Protein AF-A0A914WTT5-F1 (afdb_monomer_lite)

Organism: NCBI:txid2011161

Foldseek 3Di:
DVVLLVVLVVLLVVLVVLVVVLVVLVVVLVVLVVVLVVLVVVCVPDDPPDVSVVVNVVSVVVNVVSVVVSVVSVVVSVVSLVVSVVSLVVQVVCCVPPQVVVLVVLVVVQVVLVVVVVVPDDRDCVPRPPVVSVVSVVVSVVSNVSSVVSVVVSVVD

Radius of gyration: 29.15 Å; chains: 1; bounding box: 60×19×91 Å

Secondary structure (DSSP, 8-state):
-HHHHHHHHHHHHHHHHHHHHHHHHHHHHHHHHHHHHHHHHHHTT----HHHHHHHHHHHHHHHHHHHHHHHHHHHHHHHHHHHHHHHHHHHHHIIIIIIHHHHHHHHHHHHHHHHHTTT----GGGS-HHHHHHHHHHHHHHHHHHHHHHHHHH--

pLDDT: mean 87.27, std 9.36, range [56.47, 96.25]

InterPro domains:
  IPR013800 STAT transcription factor, all-alpha domai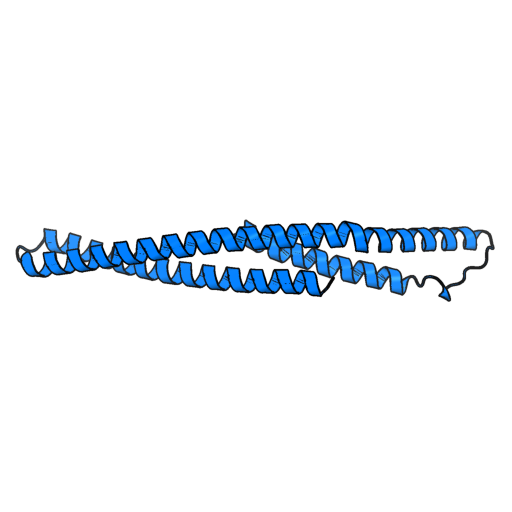n [PF01017] (40-149)
  IPR015988 STAT transcription factor, coiled coil [SSF47655] (49-153)

Sequence (157 aa):
MYHLIQECRSLFSENNGIQEKLMAEWTSWRAINAELQQIQAEQRIKADSAHRDQELAQLEQKMELIGEHIHAIGAQLTAKRKELVEKILESMHHMLQNELIVAYSHLESWKIKQKTAQIGAPFNEEEVEFDSIHKRFSALFGCISELRILANHIIEK

Structure (mmCIF, N/CA/C/O backbone):
data_AF-A0A914WTT5-F1
#
_entry.id   AF-A0A914WTT5-F1
#
loop_
_atom_site.group_PDB
_atom_site.id
_atom_site.type_symbol
_atom_site.label_atom_id
_atom_site.label_alt_id
_atom_site.label_comp_id
_atom_site.label_asym_id
_atom_site.label_entity_id
_atom_site.label_seq_id
_atom_site.pdbx_PDB_ins_code
_atom_site.Cartn_x
_atom_site.Cartn_y
_atom_site.Cartn_z
_atom_site.occupancy
_atom_site.B_iso_or_equiv
_atom_site.auth_seq_id
_atom_site.auth_comp_id
_atom_site.auth_asym_id
_atom_site.auth_atom_id
_atom_site.pdbx_PDB_model_num
ATOM 1 N N . MET A 1 1 ? 3.623 -3.544 -18.208 1.00 64.44 1 MET A N 1
ATOM 2 C CA . MET A 1 1 ? 3.920 -2.428 -17.277 1.00 64.44 1 MET A CA 1
ATOM 3 C C . MET A 1 1 ? 2.672 -1.876 -16.582 1.00 64.44 1 MET A C 1
ATOM 5 O O . MET A 1 1 ? 2.567 -2.044 -15.377 1.00 64.44 1 MET A O 1
ATOM 9 N N . TYR A 1 2 ? 1.694 -1.310 -17.305 1.00 72.69 2 TYR A N 1
ATOM 10 C CA . TYR A 1 2 ? 0.494 -0.693 -16.700 1.00 72.69 2 TYR A CA 1
ATOM 11 C C . TYR A 1 2 ? -0.343 -1.623 -15.805 1.00 72.69 2 TYR A C 1
ATOM 13 O O . TYR A 1 2 ? -0.803 -1.195 -14.753 1.00 72.69 2 TYR A O 1
ATOM 21 N N . HIS A 1 3 ? -0.482 -2.900 -16.176 1.00 80.00 3 HIS A N 1
ATOM 22 C CA . HIS A 1 3 ? -1.221 -3.881 -15.371 1.00 80.00 3 HIS A CA 1
ATOM 23 C C . HIS A 1 3 ? -0.598 -4.109 -13.981 1.00 80.00 3 HIS A C 1
ATOM 25 O O . HIS A 1 3 ? -1.319 -4.214 -12.996 1.00 80.00 3 HIS A O 1
ATOM 31 N N . LEU A 1 4 ? 0.738 -4.133 -13.886 1.00 80.19 4 LEU A N 1
ATOM 32 C CA . LEU A 1 4 ? 1.453 -4.366 -12.621 1.00 80.19 4 LEU A CA 1
ATOM 33 C C . LEU A 1 4 ? 1.210 -3.224 -11.629 1.00 80.19 4 LEU A C 1
ATOM 35 O O . LEU A 1 4 ? 0.912 -3.449 -10.462 1.00 80.19 4 LEU A O 1
ATOM 39 N N . ILE A 1 5 ? 1.265 -1.987 -12.121 1.00 87.25 5 ILE A N 1
ATOM 40 C CA . ILE A 1 5 ? 0.994 -0.798 -11.310 1.00 87.25 5 ILE A CA 1
ATOM 41 C C . ILE A 1 5 ? -0.465 -0.739 -10.882 1.00 87.25 5 ILE A C 1
ATOM 43 O O . ILE A 1 5 ? -0.757 -0.377 -9.747 1.00 87.25 5 ILE A O 1
ATOM 47 N N . GLN A 1 6 ? -1.389 -1.098 -11.771 1.00 90.81 6 GLN A N 1
ATOM 48 C CA . GLN A 1 6 ? -2.811 -1.104 -11.451 1.00 90.81 6 GLN A CA 1
ATOM 49 C C . GLN A 1 6 ? -3.136 -2.081 -10.314 1.00 90.81 6 GLN A C 1
ATOM 51 O O . GLN A 1 6 ? -3.937 -1.754 -9.440 1.00 90.81 6 GLN A O 1
ATOM 56 N N . GLU A 1 7 ? -2.472 -3.234 -10.279 1.00 91.81 7 GLU A N 1
ATOM 57 C CA . GLU A 1 7 ? -2.587 -4.196 -9.182 1.00 91.81 7 GLU A CA 1
ATOM 58 C C . GLU A 1 7 ? -2.046 -3.612 -7.864 1.00 91.81 7 GLU A C 1
ATOM 60 O O . GLU A 1 7 ? -2.743 -3.643 -6.848 1.00 91.81 7 GLU A O 1
ATOM 65 N N . CYS A 1 8 ? -0.875 -2.959 -7.887 1.00 92.75 8 CYS A N 1
ATOM 66 C CA . CYS A 1 8 ? -0.354 -2.230 -6.724 1.00 92.75 8 CYS A CA 1
ATOM 67 C C . CYS A 1 8 ? -1.310 -1.122 -6.245 1.00 92.75 8 CYS A C 1
ATOM 69 O O . CYS A 1 8 ? -1.499 -0.960 -5.040 1.00 92.75 8 CYS A O 1
ATOM 71 N N . ARG A 1 9 ? -1.950 -0.375 -7.159 1.00 92.81 9 ARG A N 1
ATOM 72 C CA . ARG A 1 9 ? -2.958 0.646 -6.813 1.00 92.81 9 ARG A CA 1
ATOM 73 C C . ARG A 1 9 ? -4.182 0.036 -6.138 1.00 92.81 9 ARG A C 1
ATOM 75 O O . ARG A 1 9 ? -4.679 0.611 -5.173 1.00 92.81 9 ARG A O 1
ATOM 82 N N . SER A 1 10 ? -4.668 -1.102 -6.637 1.00 95.00 10 SER A N 1
ATOM 83 C CA . SER A 1 10 ? -5.815 -1.801 -6.045 1.00 95.00 10 SER A CA 1
ATOM 84 C C . SER A 1 10 ? -5.506 -2.219 -4.611 1.00 95.00 10 SER A C 1
ATOM 86 O O . SER A 1 10 ? -6.228 -1.847 -3.687 1.00 95.00 10 SER A O 1
ATOM 88 N N . LEU A 1 11 ? -4.368 -2.890 -4.411 1.00 94.38 11 LEU A N 1
ATOM 89 C CA . LEU A 1 11 ? -3.904 -3.315 -3.090 1.00 94.38 11 LEU A CA 1
ATOM 90 C C . LEU A 1 11 ? -3.687 -2.128 -2.143 1.00 94.38 11 LEU A C 1
ATOM 92 O O . LEU A 1 11 ? -4.024 -2.209 -0.963 1.00 94.38 11 LEU A O 1
ATOM 96 N N . PHE A 1 12 ? -3.173 -1.007 -2.650 1.00 94.62 12 PHE A N 1
ATOM 97 C CA . PHE A 1 12 ? -3.032 0.226 -1.878 1.00 94.62 12 PHE A CA 1
ATOM 98 C C . PHE A 1 12 ? -4.387 0.813 -1.459 1.00 94.62 12 PHE A C 1
ATOM 100 O O . PHE A 1 12 ? -4.559 1.219 -0.311 1.00 94.62 12 PHE A O 1
ATOM 107 N N . SER A 1 13 ? -5.373 0.823 -2.359 1.00 94.94 13 SER A N 1
ATOM 108 C CA . SER A 1 13 ? -6.731 1.274 -2.044 1.00 94.94 13 SER A CA 1
ATOM 109 C C . SER A 1 13 ? -7.389 0.392 -0.980 1.00 94.94 13 SER A C 1
ATOM 111 O O . SER A 1 13 ? -7.996 0.909 -0.043 1.00 94.94 13 SER A O 1
ATOM 113 N N . GLU A 1 14 ? -7.249 -0.930 -1.093 1.00 95.19 14 GLU A N 1
ATOM 114 C CA . GLU A 1 14 ? -7.726 -1.876 -0.080 1.00 95.19 14 GLU A CA 1
ATOM 115 C C . GLU A 1 14 ? -7.040 -1.645 1.268 1.00 95.19 14 GLU A C 1
ATOM 117 O O . GLU A 1 14 ? -7.704 -1.614 2.304 1.00 95.19 14 GLU A O 1
ATOM 122 N N . ASN A 1 15 ? -5.719 -1.436 1.258 1.00 94.62 15 ASN A N 1
ATOM 123 C CA . ASN A 1 15 ? -4.946 -1.144 2.459 1.00 94.62 15 ASN A CA 1
ATOM 124 C C . ASN A 1 15 ? -5.465 0.102 3.188 1.00 94.62 15 ASN A C 1
ATOM 126 O O . ASN A 1 15 ? -5.721 0.041 4.391 1.00 94.62 15 ASN A O 1
ATOM 130 N N . ASN A 1 16 ? -5.686 1.196 2.451 1.00 94.12 16 ASN A N 1
ATOM 131 C CA . ASN A 1 16 ? -6.244 2.429 3.004 1.00 94.12 16 ASN A CA 1
ATOM 132 C C . ASN A 1 16 ? -7.636 2.200 3.597 1.00 94.12 16 ASN A C 1
ATOM 134 O O . ASN A 1 16 ? -7.896 2.640 4.713 1.00 94.12 16 ASN A O 1
ATOM 138 N N . GLY A 1 17 ? -8.500 1.445 2.913 1.00 95.75 17 GLY A N 1
ATOM 139 C CA . GLY A 1 17 ? -9.828 1.121 3.434 1.00 95.75 17 GLY A CA 1
ATOM 140 C C . GLY A 1 17 ? -9.786 0.324 4.745 1.00 95.75 17 GLY A C 1
ATOM 141 O O . GLY A 1 17 ? -10.598 0.557 5.639 1.00 95.75 17 GLY A O 1
ATOM 142 N N . ILE A 1 18 ? -8.832 -0.600 4.905 1.00 95.19 18 ILE A N 1
ATOM 143 C CA . ILE A 1 18 ? -8.637 -1.324 6.173 1.00 95.19 18 ILE A CA 1
ATOM 144 C C . ILE A 1 18 ? -8.093 -0.379 7.255 1.00 95.19 18 ILE A C 1
ATOM 146 O O . ILE A 1 18 ? -8.557 -0.425 8.394 1.00 95.19 18 ILE A O 1
ATOM 150 N N . GLN A 1 19 ? -7.148 0.499 6.912 1.00 94.25 19 GLN A N 1
ATOM 151 C CA . GLN A 1 19 ? -6.599 1.487 7.843 1.00 94.25 19 GLN A CA 1
ATOM 152 C C . GLN A 1 19 ? -7.678 2.457 8.349 1.00 94.25 19 GLN A C 1
ATOM 154 O O . GLN A 1 19 ? -7.725 2.750 9.541 1.00 94.25 19 GLN A O 1
ATOM 159 N N . GLU A 1 20 ? -8.573 2.921 7.478 1.00 95.94 20 GLU A N 1
ATOM 160 C CA . GLU A 1 20 ? -9.707 3.772 7.856 1.00 95.94 20 GLU A CA 1
ATOM 161 C C . GLU A 1 20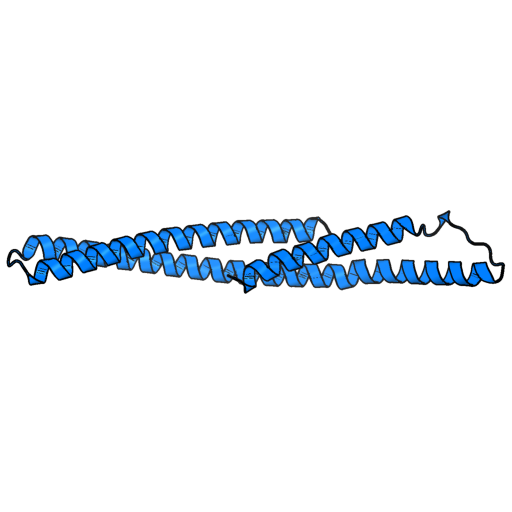 ? -10.656 3.060 8.825 1.00 95.94 20 GLU A C 1
ATOM 163 O O . GLU A 1 20 ? -11.043 3.639 9.841 1.00 95.94 20 GLU A O 1
ATOM 168 N N . LYS A 1 21 ? -10.970 1.782 8.570 1.00 96.25 21 LYS A N 1
ATOM 169 C CA . LYS A 1 21 ? -11.770 0.960 9.494 1.00 96.25 21 LYS A CA 1
ATOM 170 C C . LYS A 1 21 ? -11.090 0.813 10.853 1.00 96.25 21 LYS A C 1
ATOM 172 O O . LYS A 1 21 ? -11.740 1.001 11.875 1.00 96.25 21 LYS A O 1
ATOM 177 N N . LEU A 1 22 ? -9.784 0.541 10.874 1.00 95.94 22 LEU A N 1
ATOM 178 C CA . LEU A 1 22 ? -9.015 0.443 12.117 1.00 95.94 22 LEU A CA 1
ATOM 179 C C . LEU A 1 22 ? -9.066 1.753 12.915 1.00 95.94 22 LEU A C 1
ATOM 181 O O . LEU A 1 22 ? -9.278 1.733 14.123 1.00 95.94 22 LEU A O 1
ATOM 185 N N . MET A 1 23 ? -8.907 2.894 12.241 1.00 95.62 23 MET A N 1
ATOM 186 C CA . MET A 1 23 ? -8.974 4.218 12.867 1.00 95.62 23 MET A CA 1
ATOM 187 C C . MET A 1 23 ? -10.364 4.536 13.431 1.00 95.62 23 MET A C 1
ATOM 189 O O . MET A 1 23 ? -10.469 5.166 14.488 1.00 95.62 23 MET A O 1
ATOM 193 N N . ALA A 1 24 ? -11.426 4.104 12.749 1.00 95.81 24 ALA A N 1
ATOM 194 C CA . ALA A 1 24 ? -12.796 4.252 13.226 1.00 95.81 24 ALA A CA 1
ATOM 195 C C . ALA A 1 24 ? -13.037 3.430 14.504 1.00 95.81 24 ALA A C 1
ATOM 197 O O . ALA A 1 24 ? -13.481 3.989 15.509 1.00 95.81 24 ALA A O 1
ATOM 198 N N . GLU A 1 25 ? -12.660 2.147 14.504 1.00 94.81 25 GLU A N 1
ATOM 199 C CA . GLU A 1 25 ? -12.769 1.280 15.687 1.00 94.81 25 GLU A CA 1
ATOM 200 C C . GLU A 1 25 ? -11.922 1.806 16.853 1.00 94.81 25 GLU A C 1
ATOM 202 O O . GLU A 1 25 ? -12.399 1.901 17.982 1.00 94.81 25 GLU A O 1
ATOM 207 N N . TRP A 1 26 ? -10.694 2.261 16.583 1.00 94.94 26 TRP A N 1
ATOM 208 C CA . TRP A 1 26 ? -9.826 2.872 17.594 1.00 94.94 26 TRP A CA 1
ATOM 209 C C . TRP A 1 26 ? -10.448 4.124 18.227 1.00 94.94 26 TRP A C 1
ATOM 211 O O . TRP A 1 26 ? -10.339 4.358 19.433 1.00 94.94 26 TRP A O 1
ATOM 221 N N . THR A 1 27 ? -11.131 4.936 17.420 1.00 96.06 27 THR A N 1
ATOM 222 C CA . THR A 1 27 ? -11.832 6.134 17.897 1.00 96.06 27 THR A CA 1
ATOM 223 C C . THR A 1 27 ? -13.034 5.763 18.766 1.00 96.06 27 THR A C 1
ATOM 225 O O . THR A 1 27 ? -13.239 6.386 19.808 1.00 96.06 27 THR A O 1
ATOM 228 N N . SER A 1 28 ? -13.790 4.727 18.385 1.00 94.38 28 SER A N 1
ATOM 229 C CA . SER A 1 28 ? -14.894 4.192 19.192 1.00 94.38 28 SER A CA 1
ATOM 230 C C . SER A 1 28 ? -14.397 3.649 20.533 1.00 94.38 28 SER A C 1
ATOM 232 O O . SER A 1 28 ? -14.910 4.039 21.583 1.00 94.38 28 SER A O 1
ATOM 234 N N . TRP A 1 29 ? -13.328 2.850 20.514 1.00 94.94 29 TRP A N 1
ATOM 235 C CA . TRP A 1 29 ? -12.678 2.344 21.721 1.00 94.94 29 TRP A CA 1
ATOM 236 C C . TRP A 1 29 ? -12.260 3.477 22.661 1.00 94.94 29 TRP A C 1
ATOM 238 O O . TRP A 1 29 ? -12.534 3.436 23.859 1.00 94.94 29 TRP A O 1
ATOM 248 N N . ARG A 1 30 ? -11.651 4.539 22.117 1.00 94.94 30 ARG A N 1
ATOM 249 C CA . ARG A 1 30 ? -11.224 5.703 22.903 1.00 94.94 30 ARG A CA 1
ATOM 250 C C . ARG A 1 30 ? -12.401 6.427 23.558 1.00 94.94 30 ARG A C 1
ATOM 252 O O . ARG A 1 30 ? -12.251 6.892 24.687 1.00 94.94 30 ARG A O 1
ATOM 259 N N . ALA A 1 31 ? -13.534 6.538 22.867 1.00 94.62 31 ALA A N 1
ATOM 260 C CA . ALA A 1 31 ? -14.741 7.151 23.415 1.00 94.62 31 ALA A CA 1
ATOM 261 C C . ALA A 1 31 ? -15.295 6.335 24.593 1.00 94.62 31 ALA A C 1
ATOM 263 O O . ALA A 1 31 ? -15.530 6.899 25.659 1.00 94.62 31 ALA A O 1
ATOM 264 N N . ILE A 1 32 ? -15.397 5.011 24.438 1.00 92.81 32 ILE A N 1
ATOM 265 C CA . ILE A 1 32 ? -15.853 4.102 25.504 1.00 92.81 32 ILE A CA 1
ATOM 266 C C . ILE A 1 32 ? -14.900 4.140 26.697 1.00 92.81 32 ILE A C 1
ATOM 268 O O . ILE A 1 32 ? -15.340 4.251 27.836 1.00 92.81 32 ILE A O 1
ATOM 272 N N . ASN A 1 33 ? -13.588 4.115 26.456 1.00 91.69 33 ASN A N 1
ATOM 273 C CA . ASN A 1 33 ? -12.602 4.206 27.528 1.00 91.69 33 ASN A CA 1
ATOM 274 C C . ASN A 1 33 ? -12.703 5.541 28.295 1.00 91.69 33 ASN A C 1
ATOM 276 O O . ASN A 1 33 ? -12.511 5.567 29.508 1.00 91.69 33 ASN A O 1
ATOM 280 N N . ALA A 1 34 ? -13.022 6.650 27.619 1.00 93.06 34 ALA A N 1
ATOM 281 C CA . ALA A 1 34 ? -13.244 7.935 28.283 1.00 93.06 34 ALA A CA 1
ATOM 282 C C . ALA A 1 34 ? -14.515 7.930 29.154 1.00 93.06 34 ALA A C 1
ATOM 284 O O . ALA A 1 34 ? -14.483 8.421 30.282 1.00 93.06 34 ALA A O 1
ATOM 285 N N . GLU A 1 35 ? -15.605 7.341 28.659 1.00 91.94 35 GLU A N 1
ATOM 286 C CA . GLU A 1 35 ? -16.860 7.173 29.405 1.00 91.94 35 GLU A CA 1
ATOM 287 C C . GLU A 1 35 ? -16.664 6.285 30.643 1.00 91.94 35 GLU A C 1
ATOM 289 O O . GLU A 1 35 ? -17.050 6.650 31.753 1.00 91.94 35 GLU A O 1
ATOM 294 N N . LEU A 1 36 ? -15.953 5.168 30.480 1.00 89.06 36 LEU A N 1
ATOM 295 C CA . LEU A 1 36 ? -15.598 4.255 31.562 1.00 89.06 36 LEU A CA 1
ATOM 296 C C . LEU A 1 36 ? -14.779 4.973 32.647 1.00 89.06 36 LEU A C 1
ATOM 298 O O . LEU A 1 36 ? -15.098 4.879 33.834 1.00 89.06 36 LEU A O 1
ATOM 302 N N . GLN A 1 37 ? -13.771 5.762 32.258 1.00 88.75 37 GLN A N 1
ATOM 303 C CA . GLN A 1 37 ? -12.982 6.570 33.196 1.00 88.75 37 GLN A CA 1
ATOM 304 C C . GLN A 1 37 ? -13.829 7.615 33.935 1.00 88.75 37 GLN A C 1
ATOM 306 O O . GLN A 1 37 ? -13.612 7.850 35.127 1.00 88.75 37 GLN A O 1
ATOM 311 N N . GLN A 1 38 ? -14.801 8.229 33.256 1.00 88.56 38 GLN A N 1
ATOM 312 C CA . GLN A 1 38 ? -15.715 9.182 33.878 1.00 88.56 38 GLN A CA 1
ATOM 313 C C . GLN A 1 38 ? -16.588 8.500 34.939 1.00 88.56 38 GLN A C 1
ATOM 315 O O . GLN A 1 38 ? -16.645 8.973 36.075 1.00 88.56 38 GLN A O 1
ATOM 320 N N . ILE A 1 39 ? -17.212 7.365 34.615 1.00 84.88 39 ILE A N 1
ATOM 321 C CA . ILE A 1 39 ? -18.078 6.639 35.555 1.00 84.88 39 ILE A CA 1
ATOM 322 C C . ILE A 1 39 ? -17.273 6.141 36.760 1.00 84.88 39 ILE A C 1
ATOM 324 O O . ILE A 1 39 ? -17.715 6.294 37.901 1.00 84.88 39 ILE A O 1
ATOM 328 N N . GLN A 1 40 ? -16.056 5.633 36.543 1.00 83.50 40 GLN A N 1
ATOM 329 C CA . GLN A 1 40 ? -15.152 5.242 37.630 1.00 83.50 40 GLN A CA 1
ATOM 330 C C . GLN A 1 40 ? -14.774 6.425 38.538 1.00 83.50 40 GLN A C 1
ATOM 332 O O . GLN A 1 40 ? -14.681 6.267 39.759 1.00 83.50 40 GLN A O 1
ATOM 337 N N . ALA A 1 41 ? -14.569 7.622 37.978 1.00 82.44 41 ALA A N 1
ATOM 338 C CA . ALA A 1 41 ? -14.310 8.828 38.762 1.00 82.44 41 ALA A CA 1
ATOM 339 C C . ALA A 1 41 ? -15.546 9.266 39.570 1.00 82.44 41 ALA A C 1
ATOM 341 O O . ALA A 1 41 ? -15.422 9.648 40.734 1.00 82.44 41 ALA A O 1
ATOM 342 N N . GLU A 1 42 ? -16.742 9.162 38.988 1.00 79.94 42 GLU A N 1
ATOM 343 C CA . GLU A 1 42 ? -18.005 9.512 39.641 1.00 79.94 42 GLU A CA 1
ATOM 344 C C . GLU A 1 42 ? -18.459 8.500 40.706 1.00 79.94 42 GLU A C 1
ATOM 346 O O . GLU A 1 42 ? -19.132 8.887 41.669 1.00 79.94 42 GLU A O 1
ATOM 351 N N . GLN A 1 43 ? -18.119 7.215 40.563 1.00 69.94 43 GLN A N 1
ATOM 352 C CA . GLN A 1 43 ? -18.385 6.179 41.569 1.00 69.94 43 GLN A CA 1
ATOM 353 C C . GLN A 1 43 ? -17.636 6.437 42.878 1.00 69.94 43 GLN A C 1
ATOM 355 O O . GLN A 1 43 ? -18.176 6.187 43.951 1.00 69.94 43 GLN A O 1
ATOM 360 N N . ARG A 1 44 ? -16.437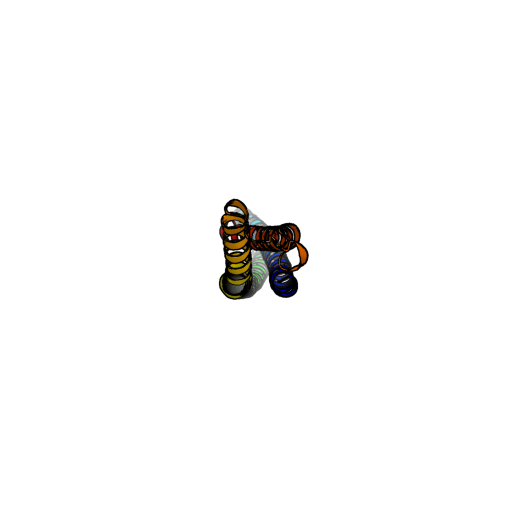 7.031 42.822 1.00 64.19 44 ARG A N 1
ATOM 361 C CA . ARG A 1 44 ? -15.692 7.433 44.031 1.00 64.19 44 ARG A CA 1
ATOM 362 C C . ARG A 1 44 ? -16.419 8.498 44.867 1.00 64.19 44 ARG A C 1
ATOM 364 O O . ARG A 1 44 ? -16.027 8.731 46.005 1.00 64.19 44 ARG A O 1
ATOM 371 N N . ILE A 1 45 ? -17.447 9.152 44.314 1.00 64.31 45 ILE A N 1
ATOM 372 C CA . ILE A 1 45 ? -18.132 10.307 44.915 1.00 64.31 45 ILE A CA 1
ATOM 373 C C . ILE A 1 45 ? -19.526 9.950 45.471 1.00 64.31 45 ILE A C 1
ATOM 375 O O . ILE A 1 45 ? -20.000 10.634 46.377 1.00 64.31 45 ILE A O 1
ATOM 379 N N . LYS A 1 46 ? -20.209 8.906 44.971 1.00 60.62 46 LYS A N 1
ATOM 380 C CA . LYS A 1 46 ? -21.610 8.595 45.343 1.00 60.62 46 LYS A CA 1
ATOM 381 C C . LYS A 1 46 ? -21.811 7.113 45.688 1.00 60.62 46 LYS A C 1
ATOM 383 O O . LYS A 1 46 ? -21.306 6.250 44.985 1.00 60.62 46 LYS A O 1
ATOM 388 N N . ALA A 1 47 ? -22.604 6.841 46.730 1.00 56.47 47 ALA A N 1
ATOM 389 C CA . ALA A 1 47 ? -22.825 5.512 47.320 1.00 56.47 47 ALA A CA 1
ATOM 390 C C . ALA A 1 47 ? -23.967 4.670 46.694 1.00 56.47 47 ALA A C 1
ATOM 392 O O . ALA A 1 47 ? -24.266 3.595 47.205 1.00 56.47 47 ALA A O 1
ATOM 393 N N . ASP A 1 48 ? -24.596 5.120 45.601 1.00 60.91 48 ASP A N 1
ATOM 394 C CA . ASP A 1 48 ? -25.562 4.305 44.841 1.00 60.91 48 ASP A CA 1
ATOM 395 C C . ASP A 1 48 ? -24.809 3.412 43.842 1.00 60.91 48 ASP A C 1
ATOM 397 O O . ASP A 1 48 ? -24.461 3.852 42.742 1.00 60.91 48 ASP A O 1
ATOM 401 N N . SER A 1 49 ? -24.497 2.175 44.249 1.00 66.56 49 SER A N 1
ATOM 402 C CA . SER A 1 49 ? -23.548 1.313 43.523 1.00 66.56 49 SER A CA 1
ATOM 403 C C . SER A 1 49 ? -24.192 0.446 42.433 1.00 66.56 49 SER A C 1
ATOM 405 O O . SER A 1 49 ? -23.686 0.396 41.318 1.00 66.56 49 SER A O 1
ATOM 407 N N . ALA A 1 50 ? -25.352 -0.169 42.686 1.00 71.56 50 ALA A N 1
ATOM 408 C CA . ALA A 1 50 ? -25.815 -1.307 41.881 1.00 71.56 50 ALA A CA 1
ATOM 409 C C . ALA A 1 50 ? -26.099 -0.999 40.394 1.00 71.56 50 ALA A C 1
ATOM 411 O O . ALA A 1 50 ? -25.763 -1.803 39.527 1.00 71.56 50 ALA A O 1
ATOM 412 N N . HIS A 1 51 ? -26.701 0.153 40.071 1.00 73.50 51 HIS A N 1
ATOM 413 C CA . HIS A 1 51 ? -26.980 0.518 38.672 1.00 73.50 51 HIS A CA 1
ATOM 414 C C . HIS A 1 51 ? -25.702 0.903 37.908 1.00 73.50 51 HIS A C 1
ATOM 416 O O . HIS A 1 51 ? -25.546 0.555 36.741 1.00 73.50 51 HIS A O 1
ATOM 422 N N . ARG A 1 52 ? -24.759 1.562 38.592 1.00 74.62 52 ARG A N 1
ATOM 423 C CA . ARG A 1 52 ? -23.471 1.984 38.022 1.00 74.62 52 ARG A CA 1
ATOM 424 C C . ARG A 1 52 ? -22.515 0.810 37.832 1.00 74.62 52 ARG A C 1
ATOM 426 O O . ARG A 1 52 ? -21.787 0.782 36.850 1.00 74.62 52 ARG A O 1
ATOM 433 N N . ASP A 1 53 ? -22.556 -0.172 38.731 1.00 80.81 53 ASP A N 1
ATOM 434 C CA . ASP A 1 53 ? -21.789 -1.417 38.603 1.00 80.81 53 ASP A CA 1
ATOM 435 C C . ASP A 1 53 ? -22.227 -2.201 37.352 1.00 80.81 53 ASP A C 1
ATOM 437 O O . ASP A 1 53 ? -21.396 -2.744 36.625 1.00 80.81 53 ASP A O 1
ATOM 441 N N . GLN A 1 54 ? -23.530 -2.200 37.045 1.00 83.69 54 GLN A N 1
ATOM 442 C CA . GLN A 1 54 ? -24.057 -2.802 35.819 1.00 83.69 54 GLN A CA 1
ATOM 443 C C . GLN A 1 54 ? -23.627 -2.035 34.557 1.00 83.69 54 GLN A C 1
ATOM 445 O O . GLN A 1 54 ? -23.303 -2.658 33.547 1.00 83.69 54 GLN A O 1
ATOM 450 N N . GLU A 1 55 ? -23.626 -0.702 34.599 1.00 85.12 55 GLU A N 1
ATOM 451 C CA . GLU A 1 55 ? -23.190 0.152 33.487 1.00 85.12 55 GLU A CA 1
ATOM 452 C C . GLU A 1 55 ? -21.689 -0.007 33.194 1.00 85.12 55 GLU A C 1
ATOM 454 O O . GLU A 1 55 ? -21.302 -0.178 32.037 1.00 85.12 55 GLU A O 1
ATOM 459 N N . LEU A 1 56 ? -20.852 -0.066 34.236 1.00 86.06 56 LEU A N 1
ATOM 460 C CA . LEU A 1 56 ? -19.425 -0.363 34.105 1.00 86.06 56 LEU A CA 1
ATOM 461 C C . LEU A 1 56 ? -19.181 -1.732 33.480 1.00 86.06 56 LEU A C 1
ATOM 463 O O . LEU A 1 56 ? -18.441 -1.817 32.505 1.00 86.06 56 LEU A O 1
ATOM 467 N N . ALA A 1 57 ? -19.851 -2.778 33.972 1.00 88.06 57 ALA A N 1
ATOM 468 C CA . ALA A 1 57 ? -19.701 -4.122 33.419 1.00 88.06 57 ALA A CA 1
ATOM 469 C C . ALA A 1 57 ? -20.078 -4.179 31.924 1.00 88.06 57 ALA A C 1
ATOM 471 O O . ALA A 1 57 ? -19.420 -4.856 31.134 1.00 88.06 57 ALA A O 1
ATOM 472 N N . GLN A 1 58 ? -21.111 -3.436 31.506 1.00 90.62 58 GLN A N 1
ATOM 473 C CA . GLN A 1 58 ? -21.491 -3.340 30.093 1.00 90.62 58 GLN A CA 1
ATOM 474 C C . GLN A 1 58 ? -20.448 -2.600 29.249 1.00 90.62 58 GLN A C 1
ATOM 476 O O . GLN A 1 58 ? -20.184 -3.005 28.115 1.00 90.62 58 GLN A O 1
ATOM 481 N N . LEU A 1 59 ? -19.871 -1.511 29.760 1.00 90.06 59 LEU A N 1
ATOM 482 C CA . LEU A 1 59 ? -18.835 -0.754 29.051 1.00 90.06 59 LEU A CA 1
ATOM 483 C C . LEU A 1 59 ? -17.525 -1.537 28.955 1.00 90.06 59 LEU A C 1
ATOM 485 O O . LEU A 1 59 ? -16.920 -1.553 27.886 1.00 90.06 59 LEU A O 1
ATOM 489 N N . GLU A 1 60 ? -17.127 -2.235 30.018 1.00 91.31 60 GLU A N 1
ATOM 490 C CA . GLU A 1 60 ? -15.970 -3.136 30.030 1.00 91.31 60 GLU A CA 1
ATOM 491 C C . GLU A 1 60 ? -16.126 -4.241 28.981 1.00 91.31 60 GLU A C 1
ATOM 493 O O . GLU A 1 60 ? -15.235 -4.425 28.150 1.00 91.31 60 GLU A O 1
ATOM 498 N N . GLN A 1 61 ? -17.294 -4.891 28.928 1.00 93.38 61 GLN A N 1
ATOM 499 C CA . GLN A 1 61 ? -17.585 -5.909 27.918 1.00 93.38 61 GLN A CA 1
ATOM 500 C C . GLN A 1 61 ? -17.541 -5.340 26.490 1.00 93.38 61 GLN A C 1
ATOM 502 O O . GLN A 1 61 ? -16.967 -5.950 25.589 1.00 93.38 61 GLN A O 1
ATOM 507 N N . LYS A 1 62 ? -18.130 -4.159 26.252 1.00 92.38 62 LYS A N 1
ATOM 508 C CA . LYS A 1 62 ? -18.060 -3.502 24.933 1.00 92.38 62 LYS A CA 1
ATOM 509 C C . LYS A 1 62 ? -16.621 -3.162 24.546 1.00 92.38 62 LYS A C 1
ATOM 511 O O . LYS A 1 62 ? -16.258 -3.295 23.378 1.00 92.38 62 LYS A O 1
ATOM 516 N N . MET A 1 63 ? -15.816 -2.719 25.507 1.00 92.62 63 MET A N 1
ATOM 517 C CA . MET A 1 63 ? -14.423 -2.349 25.284 1.00 92.62 63 MET A CA 1
ATOM 518 C C . MET A 1 63 ? -13.560 -3.567 24.941 1.00 92.62 63 MET A C 1
ATOM 520 O O . MET A 1 63 ? -12.708 -3.465 24.060 1.00 92.62 63 MET A O 1
ATOM 524 N N . GLU A 1 64 ? -13.808 -4.710 25.585 1.00 93.44 64 GLU A N 1
ATOM 525 C CA . GLU A 1 64 ? -13.172 -5.990 25.258 1.00 93.44 64 GLU A CA 1
ATOM 526 C C . GLU A 1 64 ? -13.501 -6.419 23.822 1.00 93.44 64 GLU A C 1
ATOM 528 O O . GLU A 1 64 ? -12.588 -6.624 23.023 1.00 93.44 64 GLU A O 1
ATOM 533 N N . LEU A 1 65 ? -14.786 -6.422 23.450 1.00 94.38 65 LEU A N 1
ATOM 534 C CA . LEU A 1 65 ? -15.235 -6.790 22.100 1.00 94.38 65 LEU A CA 1
ATOM 535 C C . LEU A 1 65 ? -14.629 -5.892 21.009 1.00 94.38 65 LEU A C 1
ATOM 537 O O . LEU A 1 65 ? -14.153 -6.377 19.982 1.00 94.38 65 LEU A O 1
ATOM 541 N N . ILE A 1 66 ? -14.605 -4.574 21.223 1.00 93.88 66 ILE A N 1
ATOM 542 C CA . ILE A 1 66 ? -13.967 -3.648 20.276 1.00 93.88 66 ILE A CA 1
ATOM 543 C C . ILE A 1 66 ? -12.448 -3.854 20.256 1.00 93.88 66 ILE A C 1
ATOM 545 O O . ILE A 1 66 ? -11.835 -3.772 19.193 1.00 93.88 66 ILE A O 1
ATOM 549 N N . GLY A 1 67 ? -11.828 -4.169 21.395 1.00 93.00 67 GLY A N 1
ATOM 550 C CA . GLY A 1 67 ? -10.412 -4.528 21.467 1.00 93.00 67 GLY A CA 1
ATOM 551 C C . GLY A 1 67 ? -10.069 -5.742 20.598 1.00 93.00 67 GLY A C 1
ATOM 552 O O . GLY A 1 67 ? -9.103 -5.697 19.830 1.00 93.00 67 GLY A O 1
ATOM 553 N N . GLU A 1 68 ? -10.890 -6.793 20.648 1.00 95.00 68 GLU A N 1
ATOM 554 C CA . GLU A 1 68 ? -10.755 -7.973 19.786 1.00 95.00 68 GLU A CA 1
ATOM 555 C C . GLU A 1 68 ? -10.898 -7.612 18.300 1.00 95.00 68 GLU A C 1
ATOM 557 O O . GLU A 1 68 ? -10.085 -8.033 17.470 1.00 95.00 68 GLU A O 1
ATOM 562 N N . HIS A 1 69 ? -11.883 -6.777 17.954 1.00 95.06 69 HIS A N 1
ATOM 563 C CA . HIS A 1 69 ? -12.076 -6.301 16.583 1.00 95.06 69 HIS A CA 1
ATOM 564 C C . HIS A 1 69 ? -10.891 -5.469 16.075 1.00 95.06 69 HIS A C 1
ATOM 566 O O . HIS A 1 69 ? -10.414 -5.700 14.962 1.00 95.06 69 HIS A O 1
ATOM 572 N N . ILE A 1 70 ? -10.367 -4.545 16.886 1.00 94.81 70 ILE A N 1
ATOM 573 C CA . ILE A 1 70 ? -9.168 -3.755 16.567 1.00 94.81 70 ILE A CA 1
ATOM 574 C C . ILE A 1 70 ? -7.985 -4.684 16.295 1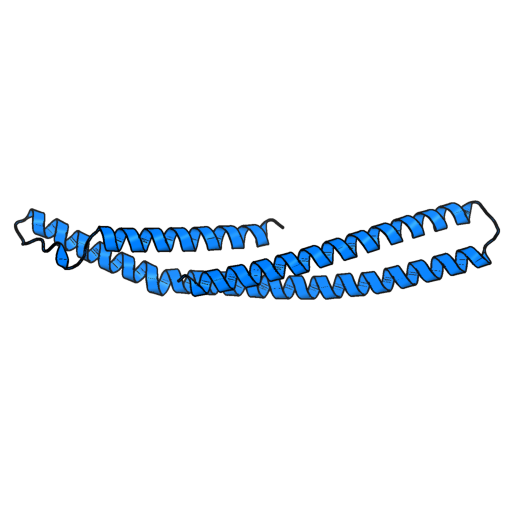.00 94.81 70 ILE A C 1
ATOM 576 O O . ILE A 1 70 ? -7.267 -4.489 15.312 1.00 94.81 70 ILE A O 1
ATOM 580 N N . HIS A 1 71 ? -7.794 -5.718 17.120 1.00 95.19 71 HIS A N 1
ATOM 581 C CA . HIS A 1 71 ? -6.717 -6.684 16.923 1.00 95.19 71 HIS A CA 1
ATOM 582 C C . HIS A 1 71 ? -6.879 -7.462 15.608 1.00 95.19 71 HIS A C 1
ATOM 584 O O . HIS A 1 71 ? -5.928 -7.574 14.829 1.00 95.19 71 HIS A O 1
ATOM 590 N N . ALA A 1 72 ? -8.093 -7.932 15.312 1.00 95.88 72 ALA A N 1
ATOM 591 C CA . ALA A 1 72 ? -8.399 -8.644 14.075 1.00 95.88 72 ALA A CA 1
ATOM 592 C C . ALA A 1 72 ? -8.174 -7.772 12.826 1.00 95.88 72 ALA A C 1
ATOM 594 O O . ALA A 1 72 ? -7.554 -8.222 11.859 1.00 95.88 72 ALA A O 1
ATOM 595 N N . ILE A 1 73 ? -8.623 -6.512 12.846 1.00 95.69 73 ILE A N 1
ATOM 596 C CA . ILE A 1 73 ? -8.403 -5.563 11.744 1.00 95.69 73 ILE A CA 1
ATOM 597 C C . ILE A 1 73 ? -6.911 -5.221 11.624 1.00 95.69 73 ILE A C 1
ATOM 599 O O . ILE A 1 73 ? -6.389 -5.161 10.513 1.00 95.69 73 ILE A O 1
ATOM 603 N N . GLY A 1 74 ? -6.196 -5.057 12.740 1.00 94.94 74 GLY A N 1
ATOM 604 C CA . GLY A 1 74 ? -4.749 -4.825 12.749 1.00 94.94 74 GLY A CA 1
ATOM 605 C C . GLY A 1 74 ? -3.956 -5.972 12.112 1.00 94.94 74 GLY A C 1
ATOM 606 O O . GLY A 1 74 ? -3.032 -5.734 11.326 1.00 94.94 74 GLY A O 1
ATOM 607 N N . ALA A 1 75 ? -4.351 -7.221 12.372 1.00 95.88 75 ALA A N 1
ATOM 608 C CA . ALA A 1 75 ? -3.769 -8.394 11.723 1.00 95.88 75 ALA A CA 1
ATOM 609 C C . ALA A 1 75 ? -4.039 -8.402 10.206 1.00 95.88 75 ALA A C 1
ATOM 611 O O . ALA A 1 75 ? -3.116 -8.616 9.416 1.00 95.88 75 ALA A O 1
ATOM 612 N N . GLN A 1 76 ? -5.272 -8.092 9.786 1.00 96.25 76 GLN A N 1
ATOM 613 C CA . GLN A 1 76 ? -5.625 -7.959 8.365 1.00 96.25 76 GLN A CA 1
ATOM 614 C C . GLN A 1 76 ? -4.828 -6.844 7.677 1.00 96.25 76 GLN A C 1
ATOM 616 O O . GLN A 1 76 ? -4.308 -7.046 6.578 1.00 96.25 76 GLN A O 1
ATOM 621 N N . LEU A 1 77 ? -4.681 -5.686 8.331 1.00 94.69 77 LEU A N 1
ATOM 622 C CA . LEU A 1 77 ? -3.901 -4.562 7.817 1.00 94.69 77 LEU A CA 1
ATOM 623 C C . LEU A 1 77 ? -2.438 -4.958 7.623 1.00 94.69 77 LEU A C 1
ATOM 625 O O . LEU A 1 77 ? -1.855 -4.669 6.581 1.00 94.69 77 LEU A O 1
ATOM 629 N N . THR A 1 78 ? -1.861 -5.663 8.597 1.00 94.19 78 THR A N 1
ATOM 630 C CA . THR A 1 78 ? -0.479 -6.155 8.537 1.00 94.19 78 THR A CA 1
ATOM 631 C C . THR A 1 78 ? -0.280 -7.123 7.372 1.00 94.19 78 THR A C 1
ATOM 633 O O . THR A 1 78 ? 0.659 -6.961 6.591 1.00 94.19 78 THR A O 1
ATOM 636 N N . ALA A 1 79 ? -1.188 -8.089 7.203 1.00 95.12 79 ALA A N 1
ATOM 637 C CA . ALA A 1 79 ? -1.147 -9.027 6.085 1.00 95.12 79 ALA A CA 1
ATOM 638 C C . ALA A 1 79 ? -1.249 -8.303 4.732 1.00 95.12 79 ALA A C 1
ATOM 640 O O . ALA A 1 79 ? -0.441 -8.550 3.837 1.00 95.12 79 ALA A O 1
ATOM 641 N N . LYS A 1 80 ? -2.176 -7.345 4.606 1.00 94.25 80 LYS A N 1
ATOM 642 C CA . LYS A 1 80 ? -2.364 -6.563 3.377 1.00 94.25 80 LYS A CA 1
ATOM 643 C C . LYS A 1 80 ? -1.163 -5.661 3.066 1.00 94.25 80 LYS A C 1
ATOM 645 O O . LYS A 1 80 ? -0.787 -5.528 1.906 1.00 94.25 80 LYS A O 1
ATOM 650 N N . ARG A 1 81 ? -0.523 -5.060 4.081 1.00 93.56 81 ARG A N 1
ATOM 651 C CA . ARG A 1 81 ? 0.724 -4.284 3.904 1.00 93.56 81 ARG A CA 1
ATOM 652 C C . ARG A 1 81 ? 1.850 -5.169 3.375 1.00 93.56 81 ARG A C 1
ATOM 654 O O . ARG A 1 81 ? 2.567 -4.752 2.470 1.00 93.56 81 ARG A O 1
ATOM 661 N N . LYS A 1 82 ? 1.984 -6.390 3.901 1.00 93.81 82 LYS A N 1
ATOM 662 C CA . LYS A 1 82 ? 2.979 -7.359 3.427 1.00 93.81 82 LYS A CA 1
ATOM 663 C C . LYS A 1 82 ? 2.746 -7.737 1.961 1.00 93.81 82 LYS A C 1
ATOM 665 O O . LYS A 1 82 ? 3.676 -7.632 1.169 1.00 93.81 82 LYS A O 1
ATOM 670 N N . GLU A 1 83 ? 1.512 -8.089 1.604 1.00 94.75 83 GLU A N 1
ATOM 671 C CA . GLU A 1 83 ? 1.115 -8.406 0.224 1.00 94.75 83 GLU A CA 1
ATOM 672 C C . GLU A 1 83 ? 1.445 -7.254 -0.741 1.00 94.75 83 GLU A C 1
ATOM 674 O O . GLU A 1 83 ? 2.042 -7.460 -1.797 1.00 94.75 83 GLU A O 1
ATOM 679 N N . LEU A 1 84 ? 1.130 -6.015 -0.352 1.00 93.81 84 LEU A N 1
ATOM 680 C CA . LEU A 1 84 ? 1.435 -4.832 -1.153 1.00 93.81 84 LEU A CA 1
ATOM 681 C C . LEU A 1 84 ? 2.948 -4.624 -1.341 1.00 93.81 84 LEU A C 1
ATOM 683 O O . LEU A 1 84 ? 3.385 -4.338 -2.455 1.00 93.81 84 LEU A O 1
ATOM 687 N N . VAL A 1 85 ? 3.755 -4.779 -0.287 1.00 93.06 85 VAL A N 1
ATOM 688 C CA . VAL A 1 85 ? 5.223 -4.661 -0.378 1.00 93.06 85 VAL A CA 1
ATOM 689 C C . VAL A 1 85 ? 5.801 -5.730 -1.302 1.00 93.06 85 VAL A C 1
ATOM 691 O O . VAL A 1 85 ? 6.612 -5.411 -2.171 1.00 93.06 85 VAL A O 1
ATOM 694 N N . GLU A 1 86 ? 5.363 -6.980 -1.158 1.00 93.69 86 GLU A N 1
ATOM 695 C CA . GLU A 1 86 ? 5.778 -8.082 -2.030 1.00 93.69 86 GLU A CA 1
ATOM 696 C C . GLU A 1 86 ? 5.432 -7.783 -3.493 1.00 93.69 86 GLU A C 1
ATOM 698 O O . GLU A 1 86 ? 6.287 -7.926 -4.371 1.00 93.69 86 GLU A O 1
ATOM 703 N N . LYS A 1 87 ? 4.230 -7.255 -3.755 1.00 94.69 87 LYS A N 1
ATOM 704 C CA . LYS A 1 87 ? 3.805 -6.893 -5.110 1.00 94.69 87 LYS A CA 1
ATOM 705 C C . LYS A 1 87 ? 4.590 -5.726 -5.704 1.00 94.69 87 LYS A C 1
ATOM 707 O O . LYS A 1 87 ? 4.921 -5.744 -6.894 1.00 94.69 87 LYS A O 1
ATOM 712 N N . ILE A 1 88 ? 4.911 -4.714 -4.898 1.00 92.62 88 ILE A N 1
ATOM 713 C CA . ILE A 1 88 ? 5.768 -3.599 -5.322 1.00 92.62 88 ILE A CA 1
ATOM 714 C C . ILE A 1 88 ? 7.154 -4.128 -5.709 1.00 92.62 88 ILE A C 1
ATOM 716 O O . ILE A 1 88 ? 7.660 -3.776 -6.774 1.00 92.62 88 ILE A O 1
ATOM 720 N N . LEU A 1 89 ? 7.745 -5.005 -4.891 1.00 91.38 89 LEU A N 1
ATOM 721 C CA . LEU A 1 89 ? 9.053 -5.607 -5.167 1.00 91.38 89 LEU A CA 1
ATOM 722 C C . LEU A 1 89 ? 9.039 -6.465 -6.437 1.00 91.38 89 LEU A C 1
ATOM 724 O O . LEU A 1 89 ? 9.931 -6.325 -7.274 1.00 91.38 89 LEU A O 1
ATOM 728 N N . GLU A 1 90 ? 8.021 -7.309 -6.617 1.00 92.56 90 GLU A N 1
ATOM 729 C CA . GLU A 1 90 ? 7.827 -8.098 -7.841 1.00 92.56 90 GLU A CA 1
ATOM 730 C C . GLU A 1 90 ? 7.757 -7.187 -9.077 1.00 92.56 90 GLU A C 1
ATOM 732 O O . GLU A 1 90 ? 8.472 -7.391 -10.063 1.00 92.56 90 GLU A O 1
ATOM 737 N N . SER A 1 91 ? 6.950 -6.127 -8.999 1.00 91.50 91 SER A N 1
ATOM 738 C CA . SER A 1 91 ? 6.764 -5.171 -10.092 1.00 91.50 91 SER A CA 1
ATOM 739 C C . SER A 1 91 ? 8.053 -4.414 -10.419 1.00 91.50 91 SER A C 1
ATOM 741 O O . SER A 1 91 ? 8.388 -4.238 -11.593 1.00 91.50 91 SER A O 1
ATOM 743 N N . MET A 1 92 ? 8.816 -4.004 -9.400 1.00 89.06 92 MET A N 1
ATOM 744 C CA . MET A 1 92 ? 10.129 -3.378 -9.578 1.00 89.06 92 MET A CA 1
ATOM 745 C C . MET A 1 92 ? 11.121 -4.323 -10.257 1.00 89.06 92 MET A C 1
ATOM 747 O O . MET A 1 92 ? 11.780 -3.915 -11.214 1.00 89.06 92 MET A O 1
ATOM 751 N N . HIS A 1 93 ? 11.210 -5.580 -9.809 1.00 88.38 93 HIS A N 1
ATOM 752 C CA . HIS A 1 93 ? 12.090 -6.572 -10.426 1.00 88.38 93 HIS A CA 1
ATOM 753 C C . HIS A 1 93 ? 11.723 -6.824 -11.886 1.00 88.38 93 HIS A C 1
ATOM 755 O O . HIS A 1 93 ? 12.606 -6.795 -12.744 1.00 88.38 93 HIS A O 1
ATOM 761 N N . HIS A 1 94 ? 10.435 -6.992 -12.192 1.00 87.75 94 HIS A N 1
ATOM 762 C CA . HIS A 1 94 ? 9.990 -7.192 -13.566 1.00 87.75 94 HIS A CA 1
ATOM 763 C C . HIS A 1 94 ? 10.357 -5.989 -14.454 1.00 87.75 94 HIS A C 1
ATOM 765 O O . HIS A 1 94 ? 10.861 -6.183 -15.564 1.00 87.75 94 HIS A O 1
ATOM 771 N N . MET A 1 95 ? 10.138 -4.752 -13.997 1.00 87.19 95 MET A N 1
ATOM 772 C CA . MET A 1 95 ? 10.497 -3.563 -14.780 1.00 87.19 95 MET A CA 1
ATOM 773 C C . MET A 1 95 ? 12.008 -3.439 -14.990 1.00 87.19 95 MET A C 1
ATOM 775 O O . MET A 1 95 ? 12.448 -3.108 -16.092 1.00 87.19 95 MET A O 1
ATOM 779 N N . LEU A 1 96 ? 12.807 -3.735 -13.962 1.00 82.12 96 LEU A N 1
ATOM 780 C CA . LEU A 1 96 ? 14.262 -3.707 -14.063 1.00 82.12 96 LEU A CA 1
ATOM 781 C C . LEU A 1 96 ? 14.768 -4.753 -15.068 1.00 82.12 96 LEU A C 1
ATOM 783 O O . LEU A 1 96 ? 15.577 -4.431 -15.930 1.00 82.12 96 LEU A O 1
ATOM 787 N N . GLN A 1 97 ? 14.281 -5.991 -14.974 1.00 78.81 97 GLN A N 1
ATOM 788 C CA . GLN A 1 97 ? 14.780 -7.102 -15.784 1.00 78.81 97 GLN A CA 1
ATOM 789 C C . GLN A 1 97 ? 14.301 -7.043 -17.235 1.00 78.81 97 GLN A C 1
ATOM 791 O O . GLN A 1 97 ? 15.100 -7.213 -18.149 1.00 78.81 97 GLN A O 1
ATOM 796 N N . ASN A 1 98 ? 13.015 -6.791 -17.469 1.00 81.81 98 ASN A N 1
ATOM 797 C CA . ASN A 1 98 ? 12.442 -7.006 -18.801 1.00 81.81 98 ASN A CA 1
ATOM 798 C C . ASN A 1 98 ? 12.356 -5.732 -19.635 1.00 81.81 98 ASN A C 1
ATOM 800 O O . ASN A 1 98 ? 12.378 -5.796 -20.858 1.00 81.81 98 ASN A O 1
ATOM 804 N N . GLU A 1 99 ? 12.267 -4.570 -18.997 1.00 84.81 99 GLU A N 1
ATOM 805 C CA . GLU A 1 99 ? 11.932 -3.335 -19.705 1.00 84.81 99 GLU A CA 1
ATOM 806 C C . GLU A 1 99 ? 13.126 -2.383 -19.736 1.00 84.81 99 GLU A C 1
ATOM 808 O O . GLU A 1 99 ? 13.470 -1.856 -20.794 1.00 84.81 99 GLU A O 1
ATOM 813 N N . LEU A 1 100 ? 13.824 -2.221 -18.607 1.00 86.75 100 LEU A N 1
ATOM 814 C CA . LEU A 1 100 ? 15.016 -1.378 -18.542 1.00 86.75 100 LEU A CA 1
ATOM 815 C C . LEU A 1 100 ? 16.184 -1.968 -19.344 1.00 86.75 100 LEU A C 1
ATOM 817 O O . LEU A 1 100 ? 16.818 -1.235 -20.100 1.00 86.75 100 LEU A O 1
ATOM 821 N N . ILE A 1 101 ? 16.444 -3.276 -19.228 1.00 88.06 101 ILE A N 1
ATOM 822 C CA . ILE A 1 101 ? 17.516 -3.947 -19.987 1.00 88.06 101 ILE A CA 1
ATOM 823 C C . ILE A 1 101 ? 17.270 -3.824 -21.497 1.00 88.06 101 ILE A C 1
ATOM 825 O O . ILE A 1 101 ? 18.184 -3.484 -22.246 1.00 88.06 101 ILE A O 1
ATOM 829 N N . VAL A 1 102 ? 16.029 -4.033 -21.946 1.00 87.00 102 VAL A N 1
ATOM 830 C CA . VAL A 1 102 ? 15.659 -3.918 -23.366 1.00 87.00 102 VAL A CA 1
ATOM 831 C C . VAL A 1 102 ? 15.746 -2.470 -23.854 1.00 87.00 102 VAL A C 1
ATOM 833 O O . VAL A 1 102 ? 16.260 -2.206 -24.938 1.00 87.00 102 VAL A O 1
ATOM 836 N N . ALA A 1 103 ? 15.279 -1.500 -23.064 1.00 87.25 103 ALA A N 1
ATOM 837 C CA . ALA A 1 103 ? 15.419 -0.088 -23.418 1.00 87.25 103 ALA A CA 1
ATOM 838 C C . ALA A 1 103 ? 16.898 0.324 -23.525 1.00 87.25 103 ALA A C 1
ATOM 840 O O . ALA A 1 103 ? 17.272 1.083 -24.423 1.00 87.25 103 ALA A O 1
ATOM 841 N N . TYR A 1 104 ? 17.746 -0.208 -22.642 1.00 90.00 104 TYR A N 1
ATOM 842 C CA . TYR A 1 104 ? 19.177 0.063 -22.651 1.00 90.00 104 TYR A CA 1
ATOM 843 C C . TYR A 1 104 ? 19.884 -0.553 -23.863 1.00 90.00 104 TYR A C 1
ATOM 845 O O . TYR A 1 104 ? 20.658 0.143 -24.514 1.00 90.00 104 TYR A O 1
ATOM 853 N N . SER A 1 105 ? 19.576 -1.799 -24.234 1.00 89.94 105 SER A N 1
ATOM 854 C CA . SER A 1 105 ? 20.183 -2.437 -25.414 1.00 89.94 105 SER A CA 1
ATOM 855 C C . SER A 1 105 ? 19.837 -1.704 -26.717 1.00 89.94 105 SER A C 1
ATOM 857 O O . SER A 1 105 ? 20.689 -1.538 -27.597 1.00 89.94 105 SER A O 1
ATOM 859 N N . HIS A 1 106 ? 18.609 -1.185 -26.832 1.00 88.94 106 HIS A N 1
ATOM 860 C CA . HIS A 1 106 ? 18.211 -0.332 -27.953 1.00 88.94 106 HIS A CA 1
ATOM 861 C C . HIS A 1 106 ? 18.972 1.000 -27.955 1.00 88.94 106 HIS A C 1
ATOM 863 O O . HIS A 1 106 ? 19.430 1.442 -29.010 1.00 88.94 106 HIS A O 1
ATOM 869 N N . LEU A 1 107 ? 19.161 1.618 -26.785 1.00 91.00 107 LEU A N 1
ATOM 870 C CA . LEU A 1 107 ? 19.947 2.846 -26.648 1.00 91.00 107 LEU A CA 1
ATOM 871 C C . LEU A 1 107 ? 21.419 2.636 -27.021 1.00 91.00 107 LEU A C 1
ATOM 873 O O . LEU A 1 107 ? 22.001 3.480 -27.700 1.00 91.00 107 LEU A O 1
ATOM 877 N N . GLU A 1 108 ? 22.031 1.534 -26.593 1.00 91.50 108 GLU A N 1
ATOM 878 C CA . GLU A 1 108 ? 23.403 1.193 -26.977 1.00 91.50 108 GLU A CA 1
ATOM 879 C C . GLU A 1 108 ? 23.528 0.996 -28.486 1.00 91.50 108 GLU A C 1
ATOM 881 O O . GLU A 1 108 ? 24.414 1.581 -29.111 1.00 91.50 108 GLU A O 1
ATOM 886 N N . SER A 1 109 ? 22.600 0.248 -29.084 1.00 89.44 109 SER A N 1
ATOM 887 C CA . SER A 1 109 ? 22.558 0.029 -30.532 1.00 89.44 109 SER A CA 1
ATOM 888 C C . SER A 1 109 ? 22.445 1.351 -31.293 1.00 89.44 109 SER A C 1
ATOM 890 O O . SER A 1 109 ? 23.190 1.594 -32.243 1.00 89.44 109 SER A O 1
ATOM 892 N N . TRP A 1 110 ? 21.567 2.247 -30.836 1.00 89.62 110 TRP A N 1
ATOM 893 C CA . TRP A 1 110 ? 21.412 3.581 -31.408 1.00 89.62 110 TRP A CA 1
ATOM 894 C C . TRP A 1 110 ? 22.693 4.421 -31.285 1.00 89.62 110 TRP A C 1
ATOM 896 O O . TRP A 1 110 ? 23.139 5.007 -32.270 1.00 89.62 110 TRP A O 1
ATOM 906 N N . LYS A 1 111 ? 23.353 4.416 -30.118 1.00 90.38 111 LYS A N 1
ATOM 907 C CA . LYS A 1 111 ? 24.633 5.118 -29.901 1.00 90.38 111 LYS A CA 1
ATOM 908 C C . LYS A 1 111 ? 25.745 4.599 -30.815 1.00 90.38 111 LYS A C 1
ATOM 910 O O . LYS A 1 111 ? 26.534 5.389 -31.331 1.00 90.38 111 LYS A O 1
ATOM 915 N N . ILE A 1 112 ? 25.820 3.284 -31.029 1.00 90.19 112 ILE A N 1
ATOM 916 C CA . ILE A 1 112 ? 26.804 2.671 -31.935 1.00 90.19 112 ILE A CA 1
ATOM 917 C C . ILE A 1 112 ? 26.552 3.118 -33.379 1.00 90.19 112 ILE A C 1
ATOM 919 O O . ILE A 1 112 ? 27.491 3.533 -34.065 1.00 90.19 112 ILE A O 1
ATOM 923 N N . LYS A 1 113 ? 25.293 3.100 -33.834 1.00 87.19 113 LYS A N 1
ATOM 924 C CA . LYS A 1 113 ? 24.913 3.611 -35.162 1.00 87.19 113 LYS A CA 1
ATOM 925 C C . LYS A 1 113 ? 25.257 5.096 -35.306 1.00 87.19 113 LYS A C 1
ATOM 927 O O . LYS A 1 113 ? 25.873 5.489 -36.289 1.00 87.19 113 LYS A O 1
ATOM 932 N N . GLN A 1 114 ? 24.965 5.908 -34.292 1.00 88.62 114 GLN A N 1
ATOM 933 C CA . GLN A 1 114 ? 25.290 7.335 -34.300 1.00 88.62 114 GLN A CA 1
ATOM 934 C C . GLN A 1 114 ? 26.804 7.565 -34.421 1.00 88.62 114 GLN A C 1
ATOM 936 O O . GLN A 1 114 ? 27.252 8.402 -35.201 1.00 88.62 114 GLN A O 1
ATOM 941 N N . LYS A 1 115 ? 27.612 6.802 -33.677 1.00 91.12 115 LYS A N 1
ATOM 942 C CA . LYS A 1 115 ? 29.075 6.908 -33.714 1.00 91.12 115 LYS A CA 1
ATOM 943 C C . LYS A 1 115 ? 29.658 6.466 -35.056 1.00 91.12 115 LYS A C 1
ATOM 945 O O . LYS A 1 115 ? 30.591 7.085 -35.552 1.00 91.12 115 LYS A O 1
ATOM 950 N N . THR A 1 116 ? 29.130 5.399 -35.647 1.00 89.81 116 THR A N 1
ATOM 951 C CA . THR A 1 116 ? 29.592 4.916 -36.960 1.00 89.81 116 THR A CA 1
ATOM 952 C C . THR A 1 116 ? 29.176 5.855 -38.094 1.00 89.81 116 THR A C 1
ATOM 954 O O . THR A 1 116 ? 29.940 6.045 -39.038 1.00 89.81 116 THR A O 1
ATOM 957 N N . ALA A 1 117 ? 28.041 6.542 -37.965 1.00 88.19 117 ALA A N 1
ATOM 958 C CA . ALA A 1 117 ? 27.643 7.592 -38.898 1.00 88.19 117 ALA A CA 1
ATOM 959 C C . ALA A 1 117 ? 28.647 8.756 -38.963 1.00 88.19 117 ALA A C 1
ATOM 961 O O . ALA A 1 117 ? 28.890 9.306 -40.034 1.00 88.19 117 ALA A O 1
ATOM 962 N N . GLN A 1 118 ? 29.312 9.084 -37.846 1.00 89.94 118 GLN A N 1
ATOM 963 C CA . GLN A 1 118 ? 30.346 10.131 -37.804 1.00 89.94 118 GLN A CA 1
ATOM 964 C C . GLN A 1 118 ? 31.569 9.820 -38.681 1.00 89.94 118 GLN A C 1
ATOM 966 O O . GLN A 1 118 ? 32.295 10.739 -39.051 1.00 89.94 118 GLN A O 1
ATOM 971 N N . ILE A 1 119 ? 31.798 8.548 -39.024 1.00 93.94 119 ILE A N 1
ATOM 972 C CA . ILE A 1 119 ? 32.878 8.116 -39.925 1.00 93.94 119 ILE A CA 1
ATOM 973 C C . ILE A 1 119 ? 32.364 7.737 -41.325 1.00 93.94 119 ILE A C 1
ATOM 975 O O . ILE A 1 119 ? 33.072 7.079 -42.082 1.00 93.94 119 ILE A O 1
ATOM 979 N N . GLY A 1 120 ? 31.144 8.160 -41.678 1.00 87.06 120 GLY A N 1
ATOM 980 C CA . GLY A 1 120 ? 30.573 8.010 -43.020 1.00 87.06 120 GLY A CA 1
ATOM 981 C C . GLY A 1 120 ? 29.752 6.739 -43.251 1.00 87.06 120 GLY A C 1
ATOM 982 O O . GLY A 1 120 ? 29.382 6.471 -44.393 1.00 87.06 120 GLY A O 1
ATOM 983 N N . ALA A 1 121 ? 29.446 5.955 -42.209 1.00 87.00 121 ALA A N 1
ATOM 984 C CA . ALA A 1 121 ? 28.483 4.862 -42.338 1.00 87.00 121 ALA A CA 1
ATOM 985 C C . ALA A 1 121 ? 27.051 5.413 -42.520 1.00 87.00 121 ALA A C 1
ATOM 987 O O . ALA A 1 121 ? 26.713 6.443 -41.933 1.00 87.00 121 ALA A O 1
ATOM 988 N N . PRO A 1 122 ? 26.182 4.745 -43.297 1.00 81.06 122 PRO A N 1
ATOM 989 C CA . PRO A 1 122 ? 24.793 5.165 -43.435 1.00 81.06 122 PRO A CA 1
ATOM 990 C C . PRO A 1 122 ? 24.055 5.062 -42.092 1.00 81.06 122 PRO A C 1
ATOM 992 O O . PRO A 1 122 ? 24.098 4.030 -41.420 1.00 81.06 122 PRO A O 1
ATOM 995 N N . PHE A 1 123 ? 23.364 6.136 -41.711 1.00 79.25 123 PHE A N 1
ATOM 996 C CA . PHE A 1 123 ? 22.518 6.192 -40.521 1.00 79.25 123 PHE A CA 1
ATOM 997 C C . PHE A 1 123 ? 21.058 6.017 -40.939 1.00 79.25 123 PHE A C 1
ATOM 999 O O . PHE A 1 123 ? 20.423 6.961 -41.396 1.00 79.25 123 PHE A O 1
ATOM 1006 N N . ASN A 1 124 ? 20.544 4.792 -40.832 1.00 70.94 124 ASN A N 1
ATOM 1007 C CA . ASN A 1 124 ? 19.136 4.514 -41.111 1.00 70.94 124 ASN A CA 1
ATOM 1008 C C . ASN A 1 124 ? 18.295 4.854 -39.872 1.00 70.94 124 ASN A C 1
ATOM 1010 O O . ASN A 1 124 ? 18.282 4.095 -38.900 1.00 70.94 124 ASN A O 1
ATOM 1014 N N . GLU A 1 125 ? 17.612 6.000 -39.904 1.00 63.78 125 GLU A N 1
ATOM 1015 C CA . GLU A 1 125 ? 16.758 6.484 -38.807 1.00 63.78 125 GLU A CA 1
ATOM 1016 C C . GLU A 1 125 ? 15.528 5.592 -38.563 1.00 63.78 125 GLU A C 1
ATOM 1018 O O . GLU A 1 125 ? 15.084 5.468 -37.424 1.00 63.78 125 GLU A O 1
ATOM 1023 N N . GLU A 1 126 ? 15.045 4.890 -39.594 1.00 62.56 126 GLU A N 1
ATOM 1024 C CA . GLU A 1 126 ? 13.823 4.071 -39.544 1.00 62.56 126 GLU A CA 1
ATOM 1025 C C . GLU A 1 126 ? 13.937 2.804 -38.669 1.00 62.56 126 GLU A C 1
ATOM 1027 O O . GLU A 1 126 ? 12.926 2.250 -38.242 1.00 62.56 126 GLU A O 1
ATOM 1032 N N . GLU A 1 127 ? 15.148 2.314 -38.375 1.00 59.81 127 GLU A N 1
ATOM 1033 C CA . GLU A 1 127 ? 15.319 1.034 -37.666 1.00 59.81 127 GLU A CA 1
ATOM 1034 C C . GLU A 1 127 ? 15.236 1.152 -36.136 1.00 59.81 127 GLU A C 1
ATOM 1036 O O . GLU A 1 127 ? 14.866 0.184 -35.471 1.00 59.81 127 GLU A O 1
ATOM 1041 N N . VAL A 1 128 ? 15.610 2.300 -35.559 1.00 62.16 128 VAL A N 1
ATOM 1042 C CA . VAL A 1 128 ? 15.538 2.566 -34.111 1.00 62.16 128 VAL A CA 1
ATOM 1043 C C . VAL A 1 128 ? 15.433 4.077 -33.894 1.00 62.16 128 VAL A C 1
ATOM 1045 O O . VAL A 1 128 ? 16.437 4.756 -33.685 1.00 62.16 128 VAL A O 1
ATOM 1048 N N . GLU A 1 129 ? 14.221 4.618 -33.926 1.00 77.38 129 GLU A N 1
ATOM 1049 C CA . GLU A 1 129 ? 14.015 6.039 -33.648 1.00 77.38 129 GLU A CA 1
ATOM 1050 C C . GLU A 1 129 ? 14.340 6.360 -32.184 1.00 77.38 129 GLU A C 1
ATOM 1052 O O . GLU A 1 129 ? 13.855 5.706 -31.249 1.00 77.38 129 GLU A O 1
ATOM 1057 N N . PHE A 1 130 ? 15.140 7.406 -31.975 1.00 83.56 130 PHE A N 1
ATOM 1058 C CA . PHE A 1 130 ? 15.468 7.897 -30.637 1.00 83.56 130 PHE A CA 1
ATOM 1059 C C . PHE A 1 130 ? 14.204 8.225 -29.831 1.00 83.56 130 PHE A C 1
ATOM 1061 O O . PHE A 1 130 ? 14.143 7.923 -28.641 1.00 83.56 130 PHE A O 1
ATOM 1068 N N . ASP A 1 131 ? 13.165 8.746 -30.484 1.00 86.12 131 ASP A N 1
ATOM 1069 C CA . ASP A 1 131 ? 11.878 9.062 -29.859 1.00 86.12 131 ASP A CA 1
ATOM 1070 C C . ASP A 1 131 ? 11.188 7.825 -29.275 1.00 86.12 131 ASP A C 1
ATOM 1072 O O . ASP A 1 131 ? 10.604 7.883 -28.190 1.00 86.12 131 ASP A O 1
ATOM 1076 N N . SER A 1 132 ? 11.310 6.670 -29.934 1.00 86.38 132 SER A N 1
ATOM 1077 C CA . SER A 1 132 ? 10.793 5.394 -29.429 1.00 86.38 132 SER A CA 1
ATOM 1078 C C . SER A 1 132 ? 11.548 4.937 -28.177 1.00 86.38 132 SER A C 1
ATOM 1080 O O . SER A 1 132 ? 10.932 4.525 -27.187 1.00 86.38 132 SER A O 1
ATOM 1082 N N . ILE A 1 133 ? 12.881 5.074 -28.173 1.00 88.06 133 ILE A N 1
ATOM 1083 C CA . ILE A 1 133 ? 13.717 4.805 -26.993 1.00 88.06 133 ILE A CA 1
ATOM 1084 C C . ILE A 1 133 ? 13.340 5.759 -25.853 1.00 88.06 133 ILE A C 1
ATOM 1086 O O . ILE A 1 133 ? 13.089 5.318 -24.729 1.00 88.06 133 ILE A O 1
ATOM 1090 N N . HIS A 1 134 ? 13.248 7.057 -26.142 1.00 88.62 134 HIS A N 1
ATOM 1091 C CA . HIS A 1 134 ? 12.895 8.086 -25.173 1.00 88.62 134 HIS A CA 1
ATOM 1092 C C . HIS A 1 134 ? 11.520 7.822 -24.551 1.00 88.62 134 HIS A C 1
ATOM 1094 O O . HIS A 1 134 ? 11.388 7.804 -23.328 1.00 88.62 134 HIS A O 1
ATOM 1100 N N . LYS A 1 135 ? 10.506 7.520 -25.370 1.00 90.00 135 LYS A N 1
ATOM 1101 C CA . LYS A 1 135 ? 9.155 7.190 -24.903 1.00 90.00 135 LYS A CA 1
ATOM 1102 C C . LYS A 1 135 ? 9.148 5.993 -23.950 1.00 90.00 135 LYS A C 1
ATOM 1104 O O . LYS A 1 135 ? 8.440 6.029 -22.944 1.00 90.00 135 LYS A O 1
ATOM 1109 N N . ARG A 1 136 ? 9.949 4.955 -24.222 1.00 88.50 136 ARG A N 1
ATOM 1110 C CA . ARG A 1 136 ? 10.092 3.789 -23.328 1.00 88.50 136 ARG A CA 1
ATOM 1111 C C . ARG A 1 136 ? 10.717 4.167 -21.987 1.00 88.50 136 ARG A C 1
ATOM 1113 O O . ARG A 1 136 ? 10.170 3.798 -20.951 1.00 88.50 136 ARG A O 1
ATOM 1120 N N . PHE A 1 137 ? 11.813 4.930 -21.988 1.00 90.81 137 PHE A N 1
ATOM 1121 C CA . PHE A 1 137 ? 12.434 5.403 -20.745 1.00 90.81 137 PHE A CA 1
ATOM 1122 C C . PHE A 1 137 ? 11.498 6.302 -19.934 1.00 90.81 137 PHE A C 1
ATOM 11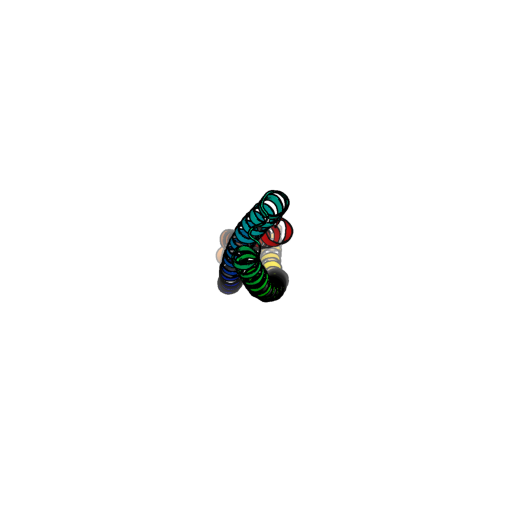24 O O . PHE A 1 137 ? 11.410 6.144 -18.719 1.00 90.81 137 PHE A O 1
ATOM 1131 N N . SER A 1 138 ? 10.756 7.193 -20.590 1.00 91.06 138 SER A N 1
ATOM 1132 C CA . SER A 1 138 ? 9.776 8.060 -19.930 1.00 91.06 138 SER A CA 1
ATOM 1133 C C . SER A 1 138 ? 8.632 7.257 -19.300 1.00 91.06 138 SER A C 1
ATOM 1135 O O . SER A 1 138 ? 8.251 7.524 -18.160 1.00 91.06 138 SER A O 1
ATOM 1137 N N . ALA A 1 139 ? 8.129 6.225 -19.987 1.00 88.94 139 ALA A N 1
ATOM 1138 C CA . ALA A 1 139 ? 7.129 5.317 -19.424 1.00 88.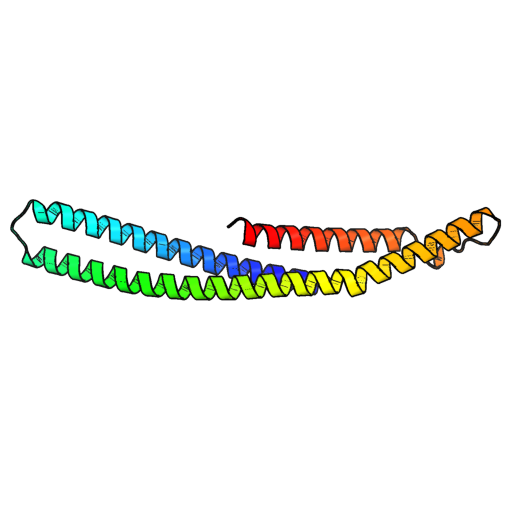94 139 ALA A CA 1
ATOM 1139 C C . ALA A 1 139 ? 7.675 4.552 -18.204 1.00 88.94 139 ALA A C 1
ATOM 1141 O O . ALA A 1 139 ? 7.012 4.503 -17.168 1.00 88.94 139 ALA A O 1
ATOM 1142 N N . LEU A 1 140 ? 8.901 4.023 -18.296 1.00 89.56 140 LEU A N 1
ATOM 1143 C CA . LEU A 1 140 ? 9.580 3.348 -17.187 1.00 89.56 140 LEU A CA 1
ATOM 1144 C C . LEU A 1 140 ? 9.780 4.263 -15.984 1.00 89.56 140 LEU A C 1
ATOM 1146 O O . LEU A 1 140 ? 9.505 3.866 -14.854 1.00 89.56 140 LEU A O 1
ATOM 1150 N N . PHE A 1 141 ? 10.231 5.493 -16.220 1.00 90.12 141 PHE A N 1
ATOM 1151 C CA . PHE A 1 141 ? 10.421 6.479 -15.167 1.00 90.12 141 PHE A CA 1
ATOM 1152 C C . PHE A 1 141 ? 9.108 6.787 -14.448 1.00 90.12 141 PHE A C 1
ATOM 1154 O O . PHE A 1 141 ? 9.073 6.751 -13.219 1.00 90.12 141 PHE A O 1
ATOM 1161 N N . GLY A 1 142 ? 8.024 7.027 -15.195 1.00 90.25 142 GLY A N 1
ATOM 1162 C CA . GLY A 1 142 ? 6.700 7.246 -14.609 1.00 90.25 142 GLY A CA 1
ATOM 1163 C C . GLY A 1 142 ? 6.264 6.069 -13.737 1.00 90.25 142 GLY A C 1
ATOM 1164 O O . GLY A 1 142 ? 5.837 6.254 -12.600 1.00 90.25 142 GLY A O 1
ATOM 1165 N N . CYS A 1 143 ? 6.476 4.851 -14.231 1.00 89.62 143 CYS A N 1
ATOM 1166 C CA . CYS A 1 143 ? 6.141 3.625 -13.523 1.00 89.62 143 CYS A CA 1
ATOM 1167 C C . CYS A 1 143 ? 6.939 3.434 -12.218 1.00 89.62 143 CYS A C 1
ATOM 1169 O O . CYS A 1 143 ? 6.367 3.154 -11.166 1.00 89.62 143 CYS A O 1
ATOM 1171 N N . ILE A 1 144 ? 8.260 3.625 -12.262 1.00 89.31 144 ILE A N 1
ATOM 1172 C CA . ILE A 1 144 ? 9.142 3.521 -11.088 1.00 89.31 144 ILE A CA 1
ATOM 1173 C C . ILE A 1 144 ? 8.832 4.623 -10.071 1.00 89.31 144 ILE A C 1
ATOM 1175 O O . ILE A 1 144 ? 8.804 4.367 -8.866 1.00 89.31 144 ILE A O 1
ATOM 1179 N N . SER A 1 145 ? 8.600 5.849 -10.546 1.00 90.94 145 SER A N 1
ATOM 1180 C CA . SER A 1 145 ? 8.238 6.984 -9.696 1.00 90.94 145 SER A CA 1
ATOM 1181 C C . SER A 1 145 ? 6.963 6.691 -8.913 1.00 90.94 145 SER A C 1
ATOM 1183 O O . SER A 1 145 ? 6.907 6.930 -7.708 1.00 90.94 145 SER A O 1
ATOM 1185 N N . GLU A 1 146 ? 5.974 6.097 -9.570 1.00 91.44 146 GLU A N 1
ATOM 1186 C CA . GLU A 1 146 ? 4.722 5.747 -8.929 1.00 91.44 146 GLU A CA 1
ATOM 1187 C C . GLU A 1 146 ? 4.875 4.645 -7.874 1.00 91.44 146 GLU A C 1
ATOM 1189 O O . GLU A 1 146 ? 4.406 4.808 -6.747 1.00 91.44 146 GLU A O 1
ATOM 1194 N N . LEU A 1 147 ? 5.590 3.559 -8.187 1.00 91.19 147 LEU A N 1
ATOM 1195 C CA . LEU A 1 147 ? 5.866 2.512 -7.197 1.00 91.19 147 LEU A CA 1
ATOM 1196 C C . LEU A 1 147 ? 6.607 3.063 -5.975 1.00 91.19 147 LEU A C 1
ATOM 1198 O O . LEU A 1 147 ? 6.322 2.655 -4.851 1.00 91.19 147 LEU A O 1
ATOM 1202 N N . ARG A 1 148 ? 7.514 4.026 -6.172 1.00 90.06 148 ARG A N 1
ATOM 1203 C CA . ARG A 1 148 ? 8.196 4.712 -5.070 1.00 90.06 148 ARG A CA 1
ATOM 1204 C C . ARG A 1 148 ? 7.223 5.503 -4.192 1.00 90.06 148 ARG A C 1
ATOM 1206 O O . ARG A 1 148 ? 7.353 5.459 -2.974 1.00 90.06 148 ARG A O 1
ATOM 1213 N N . ILE A 1 149 ? 6.257 6.209 -4.783 1.00 90.88 149 ILE A N 1
ATOM 1214 C CA . ILE A 1 149 ? 5.229 6.948 -4.028 1.00 90.88 149 ILE A CA 1
ATOM 1215 C C . ILE A 1 149 ? 4.393 5.987 -3.174 1.00 90.88 149 ILE A C 1
ATOM 1217 O O . ILE A 1 149 ? 4.161 6.267 -1.995 1.00 90.88 149 ILE A O 1
ATOM 1221 N N . LEU A 1 150 ? 3.976 4.856 -3.754 1.00 90.06 150 LEU A N 1
ATOM 1222 C CA . LEU A 1 150 ? 3.219 3.822 -3.045 1.00 90.06 150 LEU A CA 1
ATOM 1223 C C . LEU A 1 150 ? 4.041 3.208 -1.905 1.00 90.06 150 LEU A C 1
ATOM 1225 O O . LEU A 1 150 ? 3.541 3.090 -0.790 1.00 90.06 150 LEU A O 1
ATOM 1229 N N . ALA A 1 151 ? 5.311 2.878 -2.153 1.00 88.69 151 ALA A N 1
ATOM 1230 C CA . ALA A 1 151 ? 6.206 2.325 -1.139 1.00 88.69 151 ALA A CA 1
ATOM 1231 C C . ALA A 1 151 ? 6.430 3.296 0.032 1.00 88.69 151 ALA A C 1
ATOM 1233 O O . ALA A 1 151 ? 6.328 2.898 1.191 1.00 88.69 151 ALA A O 1
ATOM 1234 N N . ASN A 1 152 ? 6.677 4.577 -0.257 1.00 87.94 152 ASN A N 1
ATOM 1235 C CA . ASN A 1 152 ? 6.881 5.592 0.777 1.00 87.94 152 ASN A CA 1
ATOM 1236 C C . ASN A 1 152 ? 5.651 5.746 1.680 1.00 87.94 152 ASN A C 1
ATOM 1238 O O . ASN A 1 152 ? 5.801 5.844 2.893 1.00 87.94 152 ASN A O 1
ATOM 1242 N N . HIS A 1 153 ? 4.439 5.682 1.120 1.00 82.56 153 HIS A N 1
ATOM 1243 C CA . HIS A 1 153 ? 3.210 5.755 1.914 1.00 82.56 153 HIS A CA 1
ATOM 1244 C C . HIS A 1 153 ? 3.058 4.617 2.930 1.00 82.56 153 HIS A C 1
ATOM 1246 O O . HIS A 1 153 ? 2.399 4.808 3.949 1.00 82.56 153 HIS A O 1
ATOM 1252 N N . ILE A 1 154 ? 3.637 3.446 2.655 1.00 80.62 154 ILE A N 1
ATOM 1253 C CA . ILE A 1 154 ? 3.605 2.295 3.567 1.00 80.62 154 ILE A CA 1
ATOM 1254 C C . ILE A 1 154 ? 4.640 2.462 4.686 1.00 80.62 154 ILE A C 1
ATOM 1256 O O . ILE A 1 154 ? 4.409 2.008 5.801 1.00 80.62 154 ILE A O 1
ATOM 1260 N N . ILE A 1 155 ? 5.784 3.087 4.389 1.00 74.38 155 ILE A N 1
ATOM 1261 C CA . ILE A 1 155 ? 6.895 3.266 5.337 1.00 74.38 155 ILE A CA 1
ATOM 1262 C C . ILE A 1 155 ? 6.637 4.444 6.285 1.00 74.38 155 ILE A C 1
ATOM 1264 O O . ILE A 1 155 ? 6.990 4.377 7.459 1.00 74.38 155 ILE A O 1
ATOM 1268 N N . GLU A 1 156 ? 6.033 5.524 5.789 1.00 68.88 156 GLU A N 1
ATOM 1269 C CA . GLU A 1 156 ? 5.829 6.767 6.544 1.00 68.88 156 GLU A CA 1
ATOM 1270 C C . GLU A 1 156 ? 4.575 6.752 7.450 1.00 68.88 156 GLU A C 1
ATOM 1272 O O . GLU A 1 156 ? 4.339 7.732 8.159 1.00 68.88 156 GLU A O 1
ATOM 1277 N N . LYS A 1 157 ? 3.775 5.670 7.457 1.00 57.06 157 LYS A N 1
ATOM 1278 C CA . LYS A 1 157 ? 2.514 5.550 8.222 1.00 57.06 157 LYS A CA 1
ATOM 1279 C C . LYS A 1 157 ? 2.381 4.270 9.049 1.00 57.06 157 LYS A C 1
ATOM 1281 O O . LYS A 1 157 ? 1.996 4.402 10.225 1.00 57.06 157 LYS A O 1
#